Protein AF-A0A9W2YXS6-F1 (afdb_monomer_lite)

InterPro domains:
  IPR007237 CD20-like, transmembrane domain [PF04103] (11-159)
  IPR030429 Sarcospan [PTHR15260] (4-183)

Foldseek 3Di:
DPPLLVLLLVLLVLLQVLLVVLLVLLVVCCVVWVLPDPLLRLNVLSPLSNVLSVLSVVLSVVCVVDVDDDPVSVVSLVVSLVSLVVSLVSLQSNLVSLVVVLVQLVQWPDWDDDPFFIWTFNDPDPPGDIGTTGRDPDPVCCSPVVNVSSVVSSVSSVVSSVSSVVSSVSSVCVPCVCVVVPD

Radius of gyration: 21.22 Å; chains: 1; bounding box: 59×33×58 Å

Organism: Biomphalaria glabrata (NCBI:txid6526)

Secondary structure (DSSP, 8-state):
--HHHHHHHHHHHHHHHHHHHHHHHHHHHHHH-TTS-TTTSTHHHHHHHHHHHHHHHHHHHHHHH--S--HHHHHHHHHHHHHHHHHHHHHHHHHHHHHHHHHHHHH--EEEEETTEEEEESSSSTTSPEEEE-S-S-HHHIIIIIHHHHHHHHHHHHHHHHHHHHHHHHHHHHHHTTGGG--

Structure (mmCIF, N/CA/C/O backbone):
data_AF-A0A9W2YXS6-F1
#
_entry.id   AF-A0A9W2YXS6-F1
#
loop_
_atom_site.group_PDB
_atom_site.id
_atom_site.type_symbol
_atom_site.label_atom_id
_atom_site.label_alt_id
_atom_site.label_comp_id
_atom_site.label_asym_id
_atom_site.label_entity_id
_atom_site.label_seq_id
_atom_site.pdbx_PDB_ins_code
_atom_site.Cartn_x
_atom_site.Cartn_y
_atom_site.Cartn_z
_atom_site.occupancy
_atom_site.B_iso_or_equiv
_atom_site.auth_seq_id
_atom_site.auth_comp_id
_atom_site.auth_asym_id
_atom_site.auth_atom_id
_atom_site.pdbx_PDB_model_num
ATOM 1 N N . MET A 1 1 ? -30.441 -2.570 15.295 1.00 33.78 1 MET A N 1
ATOM 2 C CA . MET A 1 1 ? -29.181 -2.023 15.858 1.00 33.78 1 MET A CA 1
ATOM 3 C C . MET A 1 1 ? -27.932 -2.861 15.505 1.00 33.78 1 MET A C 1
ATOM 5 O O . MET A 1 1 ? -26.908 -2.730 16.159 1.00 33.78 1 MET A O 1
ATOM 9 N N . SER A 1 2 ? -27.967 -3.684 14.445 1.00 40.66 2 SER A N 1
ATOM 10 C CA . SER A 1 2 ? -26.957 -4.730 14.163 1.00 40.66 2 SER A CA 1
ATOM 11 C C . SER A 1 2 ? -25.982 -4.397 13.018 1.00 40.66 2 SER A C 1
ATOM 13 O O . SER A 1 2 ? -24.903 -4.977 12.933 1.00 40.66 2 SER A O 1
ATOM 15 N N . SER A 1 3 ? -26.314 -3.430 12.153 1.00 47.91 3 SER A N 1
ATOM 16 C CA . SER A 1 3 ? -25.548 -3.165 10.921 1.00 47.91 3 SER A CA 1
ATOM 17 C C . SER A 1 3 ? -24.201 -2.457 11.154 1.00 47.91 3 SER A C 1
ATOM 19 O O . SER A 1 3 ? -23.254 -2.659 10.399 1.00 47.91 3 SER A O 1
ATOM 21 N N . CYS A 1 4 ? -24.065 -1.661 12.223 1.00 53.28 4 CYS A N 1
ATOM 22 C CA . CYS A 1 4 ? -22.847 -0.881 12.495 1.00 53.28 4 CYS A CA 1
ATOM 23 C C . CYS A 1 4 ? -21.665 -1.717 13.019 1.00 53.28 4 CYS A C 1
ATOM 25 O O . CYS A 1 4 ? -20.517 -1.294 12.879 1.00 53.28 4 CYS A O 1
ATOM 27 N N . CYS A 1 5 ? -21.920 -2.886 13.619 1.00 65.06 5 CYS A N 1
ATOM 28 C CA . CYS A 1 5 ? -20.861 -3.767 14.123 1.00 65.06 5 CYS A CA 1
ATOM 29 C C . CYS A 1 5 ? -20.249 -4.605 12.987 1.00 65.06 5 CYS A C 1
ATOM 31 O O . CYS A 1 5 ? -19.028 -4.718 12.899 1.00 65.06 5 CYS A O 1
ATOM 33 N N . GLY A 1 6 ? -21.087 -5.100 12.065 1.00 79.25 6 GLY A N 1
ATOM 34 C CA . GLY A 1 6 ? -20.650 -5.907 10.921 1.00 79.25 6 GLY A CA 1
ATOM 35 C C . GLY A 1 6 ? -19.696 -5.162 9.989 1.00 79.25 6 GLY A C 1
ATOM 36 O O . GLY A 1 6 ? -18.645 -5.693 9.645 1.00 79.25 6 GLY A O 1
ATOM 37 N N . VAL A 1 7 ? -19.997 -3.900 9.659 1.00 85.50 7 VAL A N 1
ATOM 38 C CA . VAL A 1 7 ? -19.145 -3.092 8.765 1.00 85.50 7 VAL A CA 1
ATOM 39 C C . VAL A 1 7 ? -17.755 -2.853 9.364 1.00 85.50 7 VAL A C 1
ATOM 41 O O . VAL A 1 7 ? -16.759 -2.966 8.658 1.00 85.50 7 VAL A O 1
ATOM 44 N N . ARG A 1 8 ? -17.651 -2.577 10.672 1.00 86.25 8 ARG A N 1
ATOM 45 C CA . ARG A 1 8 ? -16.341 -2.385 11.323 1.00 86.25 8 ARG A CA 1
ATOM 46 C C . ARG A 1 8 ? -15.504 -3.655 11.299 1.00 86.25 8 ARG A C 1
ATOM 48 O O . ARG A 1 8 ? -14.331 -3.591 10.957 1.00 86.25 8 ARG A O 1
ATOM 55 N N . VAL A 1 9 ? -16.104 -4.794 11.642 1.00 88.75 9 VAL A N 1
ATOM 56 C CA . VAL A 1 9 ? -15.410 -6.089 11.621 1.00 88.75 9 VAL A CA 1
ATOM 57 C C . VAL A 1 9 ? -14.974 -6.441 10.199 1.00 88.75 9 VAL A C 1
ATOM 59 O O . VAL A 1 9 ? -13.835 -6.852 10.000 1.00 88.75 9 VAL A O 1
ATOM 62 N N . PHE A 1 10 ? -15.834 -6.207 9.207 1.00 92.19 10 PHE A N 1
ATOM 63 C CA . PHE A 1 10 ? -15.505 -6.406 7.798 1.00 92.19 10 PHE A CA 1
ATOM 64 C C . PHE A 1 10 ? -14.295 -5.568 7.358 1.00 92.19 10 PHE A C 1
ATOM 66 O O . PHE A 1 10 ? -13.363 -6.107 6.765 1.00 92.19 10 PHE A O 1
ATOM 73 N N . LEU A 1 11 ? -14.263 -4.276 7.709 1.00 93.38 11 LEU A N 1
ATOM 74 C CA . LEU A 1 11 ? -13.134 -3.392 7.397 1.00 93.38 11 LEU A CA 1
ATOM 75 C C . LEU A 1 11 ? -11.833 -3.853 8.064 1.00 93.38 11 LEU A C 1
ATOM 77 O O . LEU A 1 11 ? -10.787 -3.818 7.425 1.00 93.38 11 LEU A O 1
ATOM 81 N N . ILE A 1 12 ? -11.896 -4.333 9.311 1.00 93.94 12 ILE A N 1
ATOM 82 C CA . ILE A 1 12 ? -10.728 -4.876 10.021 1.00 93.94 12 ILE A CA 1
ATOM 83 C C . ILE A 1 12 ? -10.184 -6.117 9.306 1.00 93.94 12 ILE A C 1
ATOM 85 O O . ILE A 1 12 ? -8.980 -6.209 9.071 1.00 93.94 12 ILE A O 1
ATOM 89 N N . ILE A 1 13 ? -11.058 -7.057 8.930 1.00 95.12 13 ILE A N 1
ATOM 90 C CA . ILE A 1 13 ? -10.661 -8.268 8.195 1.00 95.12 13 ILE A CA 1
ATOM 91 C C . ILE A 1 13 ? -10.004 -7.878 6.871 1.00 95.12 13 ILE A C 1
ATOM 93 O O . ILE A 1 13 ? -8.925 -8.371 6.548 1.00 95.12 13 ILE A O 1
ATOM 97 N N . LEU A 1 14 ? -10.615 -6.953 6.131 1.00 95.94 14 LEU A N 1
ATOM 98 C CA . LEU A 1 14 ? -10.084 -6.495 4.856 1.00 95.94 14 LEU A CA 1
ATOM 99 C C . LEU A 1 14 ? -8.726 -5.792 5.020 1.00 95.94 14 LEU A C 1
ATOM 101 O O . LEU A 1 14 ? -7.819 -6.031 4.229 1.00 95.94 14 LEU A O 1
ATOM 105 N N . GLN A 1 15 ? -8.547 -4.994 6.076 1.00 95.25 15 GLN A N 1
ATOM 106 C CA . GLN A 1 15 ? -7.276 -4.341 6.396 1.00 95.25 15 GLN A CA 1
ATOM 107 C C . GLN A 1 15 ? -6.164 -5.358 6.703 1.00 95.25 15 GLN A C 1
ATOM 109 O O . GLN A 1 15 ? -5.042 -5.194 6.224 1.00 95.25 15 GLN A O 1
ATOM 114 N N . ILE A 1 16 ? -6.479 -6.436 7.431 1.00 96.50 16 ILE A N 1
ATOM 115 C CA . ILE A 1 16 ? -5.540 -7.538 7.701 1.00 96.50 16 ILE A CA 1
ATOM 116 C C . ILE A 1 16 ? -5.184 -8.273 6.407 1.00 96.50 16 ILE A C 1
ATOM 118 O O . ILE A 1 16 ? -4.002 -8.464 6.129 1.00 96.50 16 ILE A O 1
ATOM 122 N N . LEU A 1 17 ? -6.181 -8.661 5.606 1.00 97.31 17 LEU A N 1
ATOM 123 C CA . LEU A 1 17 ? -5.959 -9.392 4.355 1.00 97.31 17 LEU A CA 1
ATOM 124 C C . LEU A 1 17 ? -5.110 -8.580 3.371 1.00 97.31 17 LEU A C 1
ATOM 126 O O . LEU A 1 17 ? -4.145 -9.102 2.819 1.00 97.31 17 LEU A O 1
ATOM 130 N N . LEU A 1 18 ? -5.422 -7.294 3.194 1.00 96.44 18 LEU A N 1
ATOM 131 C CA . LEU A 1 18 ? -4.656 -6.400 2.324 1.00 96.44 18 LEU A CA 1
ATOM 132 C C . LEU A 1 18 ? -3.242 -6.161 2.864 1.00 96.44 18 LEU A C 1
ATOM 134 O O . LEU A 1 18 ? -2.285 -6.241 2.100 1.00 96.44 18 LEU A O 1
ATOM 138 N N . GLY A 1 19 ? -3.086 -5.922 4.170 1.00 95.88 19 GLY A N 1
ATOM 139 C CA . GLY A 1 19 ? -1.771 -5.752 4.795 1.00 95.88 19 GLY A CA 1
ATOM 140 C C . GLY A 1 19 ? -0.888 -6.997 4.662 1.00 95.88 19 GLY A C 1
ATOM 141 O O . GLY A 1 19 ? 0.295 -6.884 4.330 1.00 95.88 19 GLY A O 1
ATOM 142 N N . ALA A 1 20 ? -1.467 -8.187 4.848 1.00 96.19 20 ALA A N 1
ATOM 143 C CA . ALA A 1 20 ? -0.782 -9.462 4.655 1.00 96.19 20 ALA A CA 1
ATOM 144 C C . ALA A 1 20 ? -0.403 -9.681 3.185 1.00 96.19 20 ALA A C 1
ATOM 146 O O . ALA A 1 20 ? 0.733 -10.055 2.902 1.00 96.19 20 ALA A O 1
ATOM 147 N N . LEU A 1 21 ? -1.313 -9.390 2.250 1.00 95.25 21 LEU A N 1
ATOM 148 C CA . LEU A 1 21 ? -1.062 -9.546 0.821 1.00 95.25 21 LEU A CA 1
ATOM 149 C C . LEU A 1 21 ? 0.043 -8.600 0.337 1.00 95.25 21 LEU A C 1
ATOM 151 O O . LEU A 1 21 ? 0.993 -9.065 -0.281 1.00 95.25 21 LEU A O 1
ATOM 155 N N . ILE A 1 22 ? -0.019 -7.306 0.675 1.00 93.88 22 ILE A N 1
ATOM 156 C CA . ILE A 1 22 ? 1.021 -6.324 0.314 1.00 93.88 22 ILE A CA 1
ATOM 157 C C . ILE A 1 22 ? 2.378 -6.747 0.885 1.00 93.88 22 ILE A C 1
ATOM 159 O O . ILE A 1 22 ? 3.385 -6.710 0.176 1.00 93.88 22 ILE A O 1
ATOM 163 N N . THR A 1 23 ? 2.413 -7.174 2.150 1.00 93.81 23 THR A N 1
ATOM 164 C CA . THR A 1 23 ? 3.646 -7.639 2.802 1.00 93.81 23 THR A CA 1
ATOM 165 C C . THR A 1 23 ? 4.194 -8.901 2.137 1.00 93.81 23 THR A C 1
ATOM 167 O O . THR A 1 23 ? 5.385 -8.954 1.842 1.00 93.81 23 THR A O 1
ATOM 170 N N . GLY A 1 24 ? 3.344 -9.893 1.855 1.00 92.38 24 GLY A N 1
ATOM 171 C CA . GLY A 1 24 ? 3.741 -11.157 1.230 1.00 92.38 24 GLY A CA 1
ATOM 172 C C . GLY A 1 24 ? 4.259 -10.970 -0.194 1.00 92.38 24 GLY A C 1
ATOM 173 O O . GLY A 1 24 ? 5.324 -11.474 -0.536 1.00 92.38 24 GLY A O 1
ATOM 174 N N . VAL A 1 25 ? 3.558 -10.163 -0.988 1.00 90.12 25 VAL A N 1
ATOM 175 C CA . VAL A 1 25 ? 3.962 -9.739 -2.335 1.00 90.12 25 VAL A CA 1
ATOM 176 C C . VAL A 1 25 ? 5.321 -9.017 -2.252 1.00 90.12 25 VAL A C 1
ATOM 178 O O . VAL A 1 25 ? 6.286 -9.420 -2.900 1.00 90.12 25 VAL A O 1
ATOM 181 N N . SER A 1 26 ? 5.473 -8.046 -1.349 1.00 88.19 26 SER A N 1
ATOM 182 C CA . SER A 1 26 ? 6.748 -7.335 -1.131 1.00 88.19 26 SER A CA 1
ATOM 183 C C . SER A 1 26 ? 7.907 -8.244 -0.712 1.00 88.19 26 SER A C 1
ATOM 185 O O . SER A 1 26 ? 9.027 -8.061 -1.191 1.00 88.19 26 SER A O 1
ATOM 187 N N . ALA A 1 27 ? 7.657 -9.221 0.161 1.00 88.81 27 ALA A N 1
ATOM 188 C CA . ALA A 1 27 ? 8.656 -10.193 0.594 1.00 88.81 27 ALA A CA 1
ATOM 189 C C . ALA A 1 27 ? 9.054 -11.137 -0.548 1.00 88.81 27 ALA A C 1
ATOM 191 O O . ALA A 1 27 ? 10.241 -11.372 -0.758 1.00 88.81 27 ALA A O 1
ATOM 192 N N . TYR A 1 28 ? 8.081 -11.606 -1.333 1.00 87.88 28 TYR A N 1
ATOM 193 C CA . TYR A 1 28 ? 8.326 -12.435 -2.511 1.00 87.88 28 TYR A CA 1
ATOM 194 C C . TYR A 1 28 ? 9.260 -11.731 -3.502 1.00 87.88 28 TYR A C 1
ATOM 196 O O . TYR A 1 28 ? 10.296 -12.279 -3.873 1.00 87.88 28 TYR A O 1
ATOM 204 N N . VAL A 1 29 ? 8.979 -10.473 -3.853 1.00 82.69 29 VAL A N 1
ATOM 205 C CA . VAL A 1 29 ? 9.874 -9.715 -4.743 1.00 82.69 29 VAL A CA 1
ATOM 206 C C . VAL A 1 29 ? 11.207 -9.379 -4.105 1.00 82.69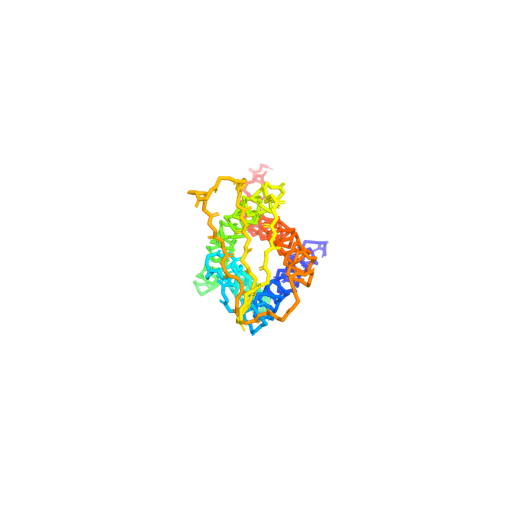 29 VAL A C 1
ATOM 208 O O . VAL A 1 29 ? 12.207 -9.301 -4.811 1.00 82.69 29 VAL A O 1
ATOM 211 N N . HIS A 1 30 ? 11.271 -9.210 -2.786 1.00 83.50 30 HIS A N 1
ATOM 212 C CA . HIS A 1 30 ? 12.556 -9.041 -2.121 1.00 83.50 30 HIS A CA 1
ATOM 213 C C . HIS A 1 30 ? 13.468 -10.259 -2.304 1.00 83.50 30 HIS A C 1
ATOM 215 O O . HIS A 1 30 ? 14.661 -10.074 -2.529 1.00 83.50 30 HIS A O 1
ATOM 221 N N . ILE A 1 31 ? 12.900 -11.465 -2.237 1.00 82.62 31 ILE A N 1
ATOM 222 C CA . ILE A 1 31 ? 13.632 -12.728 -2.373 1.00 82.62 31 ILE A CA 1
ATOM 223 C C . ILE A 1 31 ? 14.043 -12.973 -3.829 1.00 82.62 31 ILE A C 1
ATOM 225 O O . ILE A 1 31 ? 15.183 -13.347 -4.079 1.00 82.62 31 ILE A O 1
ATOM 229 N N . ILE A 1 32 ? 13.135 -12.745 -4.783 1.00 78.50 32 ILE A N 1
ATOM 230 C CA . ILE A 1 32 ? 13.384 -13.054 -6.201 1.00 78.50 32 ILE A CA 1
ATOM 231 C C . ILE A 1 32 ? 14.193 -11.952 -6.900 1.00 78.50 32 ILE A C 1
ATOM 233 O O . ILE A 1 32 ? 15.020 -12.246 -7.754 1.00 78.50 32 ILE A O 1
ATOM 237 N N . ILE A 1 33 ? 13.969 -10.680 -6.553 1.00 74.62 33 ILE A N 1
ATOM 238 C CA . ILE A 1 33 ? 14.586 -9.522 -7.220 1.00 74.62 33 ILE A CA 1
ATOM 239 C C . ILE A 1 33 ? 15.158 -8.566 -6.153 1.00 74.62 33 ILE A C 1
ATOM 241 O O . ILE A 1 33 ? 14.582 -7.510 -5.834 1.00 74.62 33 ILE A O 1
ATOM 245 N N . PRO A 1 34 ? 16.312 -8.912 -5.553 1.00 71.69 34 PRO A N 1
ATOM 246 C CA . PRO A 1 34 ? 16.912 -8.124 -4.482 1.00 71.69 34 PRO A CA 1
ATOM 247 C C . PRO A 1 34 ? 17.337 -6.729 -4.960 1.00 71.69 34 PRO A C 1
ATOM 249 O O . PRO A 1 34 ? 17.227 -5.784 -4.178 1.00 71.69 34 PRO A O 1
ATOM 252 N N . ALA A 1 35 ? 17.697 -6.580 -6.242 1.00 68.62 35 ALA A N 1
ATOM 253 C CA . ALA A 1 35 ? 18.124 -5.320 -6.859 1.00 68.62 35 ALA A CA 1
ATOM 254 C C . ALA A 1 35 ? 17.093 -4.175 -6.800 1.00 68.62 35 ALA A C 1
ATOM 256 O O . ALA A 1 35 ? 17.482 -3.008 -6.823 1.00 68.62 35 ALA A O 1
ATOM 257 N N . ILE A 1 36 ? 15.791 -4.473 -6.682 1.00 69.00 36 ILE A N 1
ATOM 258 C CA . ILE A 1 36 ? 14.760 -3.433 -6.532 1.00 69.00 36 ILE A CA 1
ATOM 259 C C . ILE A 1 36 ? 14.954 -2.715 -5.192 1.00 69.00 36 ILE A C 1
ATOM 261 O O . ILE A 1 36 ? 15.072 -3.350 -4.131 1.00 69.00 36 ILE A O 1
ATOM 265 N N . ARG A 1 37 ? 14.969 -1.378 -5.223 1.00 68.12 37 ARG A N 1
ATOM 266 C CA . ARG A 1 37 ? 15.315 -0.561 -4.056 1.00 68.12 37 ARG A CA 1
ATOM 267 C C . ARG A 1 37 ? 14.254 -0.741 -2.969 1.00 68.12 37 ARG A C 1
ATOM 269 O O . ARG A 1 37 ? 13.065 -0.814 -3.254 1.00 68.12 37 ARG A O 1
ATOM 276 N N . MET A 1 38 ? 14.653 -0.731 -1.694 1.00 64.75 38 MET A N 1
ATOM 277 C CA . MET A 1 38 ? 13.716 -0.852 -0.557 1.00 64.75 38 MET A CA 1
ATOM 278 C C . MET A 1 38 ? 12.558 0.166 -0.594 1.00 64.75 38 MET A C 1
ATOM 280 O O . MET A 1 38 ? 11.474 -0.122 -0.103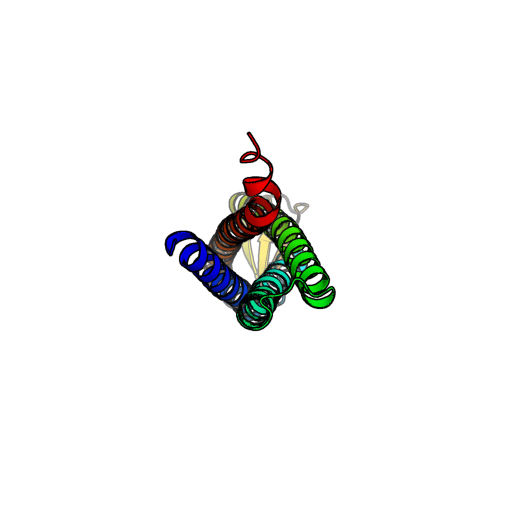 1.00 64.75 38 MET A O 1
ATOM 284 N N . ARG A 1 39 ? 12.761 1.339 -1.212 1.00 65.06 39 ARG A N 1
ATOM 285 C CA . ARG A 1 39 ? 11.707 2.346 -1.423 1.00 65.06 39 ARG A CA 1
ATOM 286 C C . ARG A 1 39 ? 10.577 1.837 -2.329 1.00 65.06 39 ARG A C 1
ATOM 288 O O . ARG A 1 39 ? 9.425 2.193 -2.113 1.00 65.06 39 ARG A O 1
ATOM 295 N N . GLU A 1 40 ? 10.911 1.023 -3.321 1.00 65.69 40 GLU A N 1
ATOM 296 C CA . GLU A 1 40 ? 10.001 0.509 -4.353 1.00 65.69 40 GLU A CA 1
ATOM 297 C C . GLU A 1 40 ? 9.298 -0.780 -3.910 1.00 65.69 40 GLU A C 1
ATOM 299 O O . GLU A 1 40 ? 8.313 -1.185 -4.517 1.00 65.69 40 GLU A O 1
ATOM 304 N N . LYS A 1 41 ? 9.772 -1.402 -2.823 1.00 77.19 41 LYS A N 1
ATOM 305 C CA . LYS A 1 41 ? 9.143 -2.555 -2.170 1.00 77.19 41 LYS A CA 1
ATOM 306 C C . LYS A 1 41 ? 8.157 -2.031 -1.119 1.00 77.19 41 LYS A C 1
ATOM 308 O O . LYS A 1 41 ? 8.613 -1.551 -0.082 1.00 77.19 41 LYS A O 1
ATOM 313 N N . PRO A 1 42 ? 6.828 -2.129 -1.304 1.00 80.19 42 PRO A N 1
ATOM 314 C CA . PRO A 1 42 ? 5.843 -1.559 -0.379 1.00 80.19 42 PRO A CA 1
ATOM 315 C C . PRO A 1 42 ? 5.704 -2.331 0.946 1.00 80.19 42 PRO A C 1
ATOM 317 O O . PRO A 1 42 ? 4.669 -2.275 1.606 1.00 80.19 42 PRO A O 1
ATOM 320 N N . LEU A 1 43 ? 6.767 -3.000 1.400 1.00 85.56 43 LEU A N 1
ATOM 321 C CA . LEU A 1 43 ? 6.849 -3.661 2.701 1.00 85.56 43 LEU A CA 1
ATOM 322 C C . LEU A 1 43 ? 6.629 -2.655 3.840 1.00 85.56 43 LEU A C 1
ATOM 324 O O . LEU A 1 43 ? 5.895 -2.921 4.790 1.00 85.56 43 LEU A O 1
ATOM 328 N N . TRP A 1 44 ? 7.219 -1.465 3.698 1.00 89.06 44 TRP A N 1
ATOM 329 C CA . TRP A 1 44 ? 7.088 -0.360 4.646 1.00 89.06 44 TRP A CA 1
ATOM 330 C C . TRP A 1 44 ? 5.669 0.228 4.697 1.00 89.06 44 TRP A C 1
ATOM 332 O O . TRP A 1 44 ? 5.348 0.918 5.656 1.00 89.06 44 TRP A O 1
ATOM 342 N N . ALA A 1 45 ? 4.808 -0.070 3.717 1.00 92.38 45 ALA A N 1
ATOM 343 C CA . ALA A 1 45 ? 3.387 0.277 3.739 1.00 92.38 45 ALA A CA 1
ATOM 344 C C . ALA A 1 45 ? 2.505 -0.895 4.215 1.00 92.38 45 ALA A C 1
ATOM 346 O O . ALA A 1 45 ? 1.567 -0.688 4.986 1.00 92.38 45 ALA A O 1
ATOM 347 N N . GLY A 1 46 ? 2.825 -2.128 3.806 1.00 91.88 46 GLY A N 1
ATOM 348 C CA . GLY A 1 46 ? 2.063 -3.331 4.155 1.00 91.88 46 GLY A CA 1
ATOM 349 C C . GLY A 1 46 ? 2.131 -3.702 5.638 1.00 91.88 46 GLY A C 1
ATOM 350 O O . GLY A 1 46 ? 1.098 -4.008 6.236 1.00 91.88 46 GLY A O 1
ATOM 351 N N . VAL A 1 47 ? 3.317 -3.620 6.255 1.00 94.06 47 VAL A N 1
ATOM 352 C CA . VAL A 1 47 ? 3.506 -3.993 7.669 1.00 94.06 47 VAL A CA 1
ATOM 353 C C . VAL A 1 47 ? 2.694 -3.090 8.610 1.00 94.06 47 VAL A C 1
ATOM 355 O O . VAL A 1 47 ? 1.939 -3.626 9.425 1.00 94.06 47 VAL A O 1
ATOM 358 N N . PRO A 1 48 ? 2.748 -1.745 8.501 1.00 94.38 48 PRO A N 1
ATOM 359 C CA . PRO A 1 48 ? 1.899 -0.874 9.313 1.00 94.38 48 PRO A CA 1
ATOM 360 C C . PRO A 1 48 ? 0.405 -1.131 9.113 1.00 94.38 48 PRO A C 1
ATOM 362 O O . PRO A 1 48 ? -0.330 -1.169 10.099 1.00 94.38 48 PRO A O 1
ATOM 365 N N . LEU A 1 49 ? -0.038 -1.378 7.872 1.00 95.38 49 LEU A N 1
ATOM 366 C CA . LEU A 1 49 ? -1.443 -1.666 7.574 1.00 95.38 49 LEU A CA 1
ATOM 367 C C . LEU A 1 49 ? -1.912 -2.960 8.255 1.00 95.38 49 LEU A C 1
ATOM 369 O O . LEU A 1 49 ? -2.992 -2.992 8.848 1.00 95.38 49 LEU A O 1
ATOM 373 N N . LEU A 1 50 ? -1.080 -4.004 8.229 1.00 96.00 50 LEU A N 1
ATOM 374 C CA . LEU A 1 50 ? -1.348 -5.267 8.914 1.00 96.00 50 LEU A CA 1
ATOM 375 C C . LEU A 1 50 ? -1.428 -5.077 10.437 1.00 96.00 50 LEU A C 1
ATOM 377 O O . LEU A 1 50 ? -2.375 -5.545 11.071 1.00 96.00 50 LEU A O 1
ATOM 381 N N . LEU A 1 51 ? -0.478 -4.344 11.024 1.00 94.69 51 LEU A N 1
ATOM 382 C CA . LEU A 1 51 ? -0.476 -4.034 12.458 1.00 94.69 51 LEU A CA 1
ATOM 383 C C . LEU A 1 51 ? -1.682 -3.170 12.863 1.00 94.69 51 LEU A C 1
ATOM 385 O O . LEU A 1 51 ? -2.262 -3.376 13.933 1.00 94.69 51 LEU A O 1
ATOM 389 N N . ALA A 1 52 ? -2.109 -2.239 12.007 1.00 93.81 52 ALA A N 1
ATOM 390 C CA . ALA A 1 52 ? -3.325 -1.451 12.198 1.00 93.81 52 ALA A CA 1
ATOM 391 C C . ALA A 1 52 ? -4.576 -2.344 12.238 1.00 93.81 52 ALA A C 1
ATOM 393 O O . ALA A 1 52 ? -5.421 -2.190 13.122 1.00 93.81 52 ALA A O 1
ATOM 394 N N . GLY A 1 53 ? -4.665 -3.330 11.343 1.00 92.88 53 GLY A N 1
ATOM 395 C CA . GLY A 1 53 ? -5.740 -4.322 11.359 1.00 92.88 53 GLY A CA 1
ATOM 396 C C . GLY A 1 53 ? -5.730 -5.179 12.631 1.00 92.88 53 GLY A C 1
ATOM 397 O O . GLY A 1 53 ? -6.746 -5.281 13.318 1.00 92.88 53 GLY A O 1
ATOM 398 N N . LEU A 1 54 ? -4.572 -5.732 13.006 1.00 93.25 54 LEU A N 1
ATOM 399 C CA . LEU A 1 54 ? -4.433 -6.571 14.205 1.00 93.25 54 LEU A CA 1
ATOM 400 C C . LEU A 1 54 ? -4.756 -5.801 15.494 1.00 93.25 54 LEU A C 1
ATOM 402 O O . LEU A 1 54 ? -5.547 -6.273 16.308 1.00 93.25 54 LEU A O 1
ATOM 406 N N . SER A 1 55 ? -4.210 -4.592 15.663 1.00 89.75 55 SER A N 1
ATOM 407 C CA . SER A 1 55 ? -4.521 -3.718 16.810 1.00 89.75 55 SER A CA 1
ATOM 408 C C . SER A 1 55 ? -6.020 -3.408 16.915 1.00 89.75 55 SER A C 1
ATOM 410 O O . SER A 1 55 ? -6.590 -3.426 18.010 1.00 89.75 55 SER A O 1
ATOM 412 N N . SER A 1 56 ? -6.692 -3.244 15.776 1.00 88.38 56 SER A N 1
ATOM 413 C CA . SER A 1 56 ? -8.137 -3.014 15.714 1.00 88.38 56 SER A CA 1
ATOM 414 C C . SER A 1 56 ? -8.970 -4.232 16.134 1.00 88.38 56 SER A C 1
ATOM 416 O O . SER A 1 56 ? -10.041 -4.062 16.722 1.00 88.38 56 SER A O 1
ATOM 418 N N . VAL A 1 57 ? -8.477 -5.461 15.929 1.00 87.94 57 VAL A N 1
ATOM 419 C CA . VAL A 1 57 ? -9.101 -6.676 16.492 1.00 87.94 57 VAL A CA 1
ATOM 420 C C . VAL A 1 57 ? -9.069 -6.630 18.017 1.00 87.94 57 VAL A C 1
ATOM 422 O O . VAL A 1 57 ? -10.101 -6.850 18.655 1.00 87.94 57 VAL A O 1
ATOM 425 N N . PHE A 1 58 ? -7.921 -6.286 18.613 1.00 83.38 58 PHE A N 1
ATOM 426 C CA . PHE A 1 58 ? -7.801 -6.160 20.071 1.00 83.38 58 PHE A CA 1
ATOM 427 C C . PHE A 1 58 ? -8.766 -5.111 20.630 1.00 83.38 58 PHE A C 1
ATOM 429 O O . PHE A 1 58 ? -9.409 -5.357 21.654 1.00 83.38 58 PHE A O 1
ATOM 436 N N . PHE A 1 59 ? -8.925 -3.980 19.935 1.00 82.31 59 PHE A N 1
ATOM 437 C CA . PHE A 1 59 ? -9.927 -2.971 20.279 1.00 82.31 59 PHE A CA 1
ATOM 438 C C . PHE A 1 59 ? -11.353 -3.545 20.261 1.00 82.31 59 PHE A C 1
ATOM 440 O O . PHE A 1 59 ? -12.098 -3.365 21.225 1.00 82.31 59 PHE A O 1
ATOM 447 N N . CYS A 1 60 ? -11.728 -4.278 19.208 1.00 80.44 60 CYS A N 1
ATOM 448 C CA . CYS A 1 60 ? -13.051 -4.900 19.098 1.00 80.44 60 CYS A CA 1
ATOM 449 C C . CYS A 1 60 ? -13.322 -5.952 20.183 1.00 80.44 60 CYS A C 1
ATOM 451 O O . CYS A 1 60 ? -14.450 -6.044 20.665 1.00 80.44 60 CYS A O 1
ATOM 453 N N . VAL A 1 61 ? -12.317 -6.741 20.573 1.00 78.69 61 VAL A N 1
ATOM 454 C CA . VAL A 1 61 ? -12.465 -7.762 21.623 1.00 78.69 61 VAL A CA 1
ATOM 455 C C . VAL A 1 61 ? -12.593 -7.117 23.002 1.00 78.69 61 VAL A C 1
ATOM 457 O O . VAL A 1 61 ? -13.473 -7.507 23.767 1.00 78.69 61 VAL A O 1
ATOM 460 N N . LYS A 1 62 ? -11.758 -6.118 23.320 1.00 73.56 62 LYS A N 1
ATOM 461 C CA . LYS A 1 62 ? -11.837 -5.410 24.607 1.00 73.56 62 LYS A CA 1
ATOM 462 C C . LYS A 1 62 ? -13.121 -4.596 24.745 1.00 73.56 62 LYS A C 1
ATOM 464 O O . LYS A 1 62 ? -13.768 -4.688 25.777 1.00 73.56 62 LYS A O 1
ATOM 469 N N . GLY A 1 63 ? -13.542 -3.889 23.696 1.00 69.25 63 GLY A N 1
ATOM 470 C CA . GLY A 1 63 ? -14.776 -3.096 23.722 1.00 69.25 63 GLY A CA 1
ATOM 471 C C . GLY A 1 63 ? -16.069 -3.916 23.828 1.00 69.25 63 GLY A C 1
ATOM 472 O O . GLY A 1 63 ? -17.114 -3.343 24.093 1.00 69.25 63 GLY A O 1
ATOM 473 N N . LYS A 1 64 ? -16.023 -5.240 23.612 1.00 65.31 64 LYS A N 1
ATOM 474 C CA . LYS A 1 64 ? -17.143 -6.149 23.919 1.00 65.31 64 LYS A CA 1
ATOM 475 C C . LYS A 1 64 ? -17.165 -6.612 25.379 1.00 65.31 64 LYS A C 1
ATOM 477 O O . LYS A 1 64 ? -18.199 -7.093 25.821 1.00 65.31 64 LYS A O 1
ATOM 482 N N . LYS A 1 65 ? -16.023 -6.566 26.073 1.00 61.72 65 LYS A N 1
ATOM 483 C CA . LYS A 1 65 ? -15.871 -7.038 27.458 1.00 61.72 65 LYS A CA 1
ATOM 484 C C . LYS A 1 65 ? -16.029 -5.907 28.473 1.00 61.72 65 LYS A C 1
ATOM 486 O O . LYS A 1 65 ? -16.624 -6.134 29.516 1.00 61.72 65 LYS A O 1
ATOM 491 N N . ASP A 1 66 ? -15.522 -4.719 28.148 1.00 56.88 66 ASP A N 1
ATOM 492 C CA . ASP A 1 66 ? -15.670 -3.515 28.964 1.00 56.88 66 ASP A CA 1
ATOM 493 C C . ASP A 1 66 ? -16.861 -2.699 28.444 1.00 56.88 66 ASP A C 1
ATOM 495 O O . ASP A 1 66 ? -16.758 -2.022 27.418 1.00 56.88 66 ASP A O 1
ATOM 499 N N . GLU A 1 67 ? -18.000 -2.782 29.136 1.00 57.69 67 GLU A N 1
ATOM 500 C CA . GLU A 1 67 ? -19.178 -1.943 28.859 1.00 57.69 67 GLU A CA 1
ATOM 501 C C . GLU A 1 67 ? -18.993 -0.510 29.411 1.00 57.69 67 GLU A C 1
ATOM 503 O O . GLU A 1 67 ? -19.601 0.441 28.920 1.00 57.69 67 GLU A O 1
ATOM 508 N N . GLU A 1 68 ? -18.064 -0.328 30.360 1.00 60.06 68 GLU A N 1
ATOM 509 C CA . GLU A 1 68 ? -17.640 0.973 30.884 1.00 60.06 68 GLU A CA 1
ATOM 510 C C . GLU A 1 68 ? -16.411 1.529 30.141 1.00 60.06 68 GLU A C 1
ATOM 512 O O . GLU A 1 68 ? -15.464 0.817 29.797 1.00 60.06 68 GLU A O 1
ATOM 517 N N . VAL A 1 69 ? -16.395 2.844 29.899 1.00 64.81 69 VAL A N 1
ATOM 518 C CA . VAL A 1 69 ? -15.304 3.528 29.186 1.00 64.81 69 VAL A CA 1
ATOM 519 C C . VAL A 1 69 ? -14.055 3.597 30.072 1.00 64.81 69 VAL A C 1
ATOM 521 O O . VAL A 1 69 ? -13.834 4.573 30.786 1.00 64.81 69 VAL A O 1
ATOM 524 N N . SER A 1 70 ? -13.203 2.572 30.002 1.00 78.56 70 SER A N 1
ATOM 525 C CA . SER A 1 70 ? -11.908 2.573 30.687 1.00 78.56 70 SER A CA 1
ATOM 526 C C . SER A 1 70 ? -10.875 3.438 29.947 1.00 78.56 70 SER A C 1
ATOM 528 O O . SER A 1 70 ? -10.863 3.527 28.714 1.00 78.56 70 SER A O 1
ATOM 530 N N . LEU A 1 71 ? -9.944 4.055 30.688 1.00 79.44 71 LEU A N 1
ATOM 531 C CA . LEU A 1 71 ? -8.832 4.830 30.111 1.00 79.44 71 LEU A CA 1
ATOM 532 C C . LEU A 1 71 ? -8.005 3.976 29.130 1.00 79.44 71 LEU A C 1
ATOM 534 O O . LEU A 1 71 ? -7.547 4.463 28.097 1.00 79.44 71 LEU A O 1
ATOM 538 N N . SER A 1 72 ? -7.907 2.669 29.394 1.00 79.94 72 SER A N 1
ATOM 539 C CA . SER A 1 72 ? -7.247 1.705 28.509 1.00 79.94 72 SER A CA 1
ATOM 540 C C . SER A 1 72 ? -7.937 1.570 27.142 1.00 79.94 72 SER A C 1
ATOM 542 O O . SER A 1 72 ? -7.256 1.511 26.116 1.00 79.94 72 SER A O 1
ATOM 544 N N . LEU A 1 73 ? -9.274 1.593 27.094 1.00 80.81 73 LEU A N 1
ATOM 545 C CA . LEU A 1 73 ? -10.045 1.512 25.851 1.00 80.81 73 LEU A CA 1
ATOM 546 C C . LEU A 1 73 ? -9.847 2.770 24.991 1.00 80.81 73 LEU A C 1
ATOM 548 O O . LEU A 1 73 ? -9.717 2.672 23.768 1.00 80.81 73 LEU A O 1
ATOM 552 N N . VAL A 1 74 ? -9.767 3.945 25.625 1.00 82.25 74 VAL A N 1
ATOM 553 C CA . VAL A 1 74 ? -9.492 5.226 24.950 1.00 82.25 74 VAL A CA 1
ATOM 554 C C . VAL A 1 74 ? -8.086 5.241 24.348 1.00 82.25 74 VAL A C 1
ATOM 556 O O . VAL A 1 74 ? -7.926 5.627 23.184 1.00 82.25 74 VAL A O 1
ATOM 559 N N . VAL A 1 75 ? -7.083 4.773 25.096 1.00 85.75 75 VAL A N 1
ATOM 560 C CA . VAL A 1 75 ? -5.693 4.679 24.620 1.00 85.75 75 VAL A CA 1
ATOM 561 C C . VAL A 1 75 ? -5.596 3.730 23.425 1.00 85.75 75 VAL A C 1
ATOM 563 O O . VAL A 1 75 ? -5.073 4.121 22.382 1.00 85.75 75 VAL A O 1
ATOM 566 N N . VAL A 1 76 ? -6.168 2.524 23.521 1.00 85.12 76 VAL A N 1
ATOM 567 C CA . VAL A 1 76 ? -6.145 1.539 22.424 1.00 85.12 76 VAL A CA 1
ATOM 568 C C . VAL A 1 76 ? -6.864 2.075 21.182 1.00 85.12 76 VAL A C 1
ATOM 570 O O . VAL A 1 76 ? -6.325 1.986 20.079 1.00 85.12 76 VAL A O 1
ATOM 573 N N . LYS A 1 77 ? -8.043 2.690 21.337 1.00 85.69 77 LYS A N 1
ATOM 574 C CA . LYS A 1 77 ? -8.790 3.299 20.222 1.00 85.69 77 LYS A CA 1
ATOM 575 C C . LYS A 1 77 ? -7.973 4.381 19.511 1.00 85.69 77 LYS A C 1
ATOM 577 O O . LYS A 1 77 ? -7.942 4.427 18.278 1.00 85.69 77 LYS A O 1
ATOM 582 N N . THR A 1 78 ? -7.323 5.248 20.285 1.00 87.69 78 THR A N 1
ATOM 583 C CA . THR A 1 78 ? -6.489 6.339 19.763 1.00 87.69 78 THR A CA 1
ATOM 584 C C . THR A 1 78 ? -5.275 5.783 19.029 1.00 87.69 78 THR A C 1
ATOM 586 O O . THR A 1 78 ? -5.022 6.172 17.891 1.00 87.69 78 THR A O 1
ATOM 589 N N . ALA A 1 79 ? -4.593 4.797 19.616 1.00 89.12 79 ALA A N 1
ATOM 590 C CA . ALA A 1 79 ? -3.456 4.128 18.995 1.00 89.12 79 ALA A CA 1
ATOM 591 C C . ALA A 1 79 ? -3.827 3.465 17.654 1.00 89.12 79 ALA A C 1
ATOM 593 O O . ALA A 1 79 ? -3.145 3.695 16.658 1.00 89.12 79 ALA A O 1
ATOM 594 N N . CYS A 1 80 ? -4.944 2.727 17.586 1.00 89.56 80 CYS A N 1
ATOM 595 C CA . CYS A 1 80 ? -5.417 2.105 16.337 1.00 89.56 80 CYS A CA 1
ATOM 596 C C . CYS A 1 80 ? -5.747 3.153 15.260 1.00 89.56 80 CYS A C 1
ATOM 598 O O . CYS A 1 80 ? -5.490 2.940 14.073 1.00 89.56 80 CYS A O 1
ATOM 600 N N . SER A 1 81 ? -6.302 4.298 15.673 1.00 89.44 81 SER A N 1
ATOM 601 C CA . SER A 1 81 ? -6.645 5.403 14.767 1.00 89.44 81 SER A CA 1
ATOM 602 C C . SER A 1 81 ? -5.396 6.056 14.179 1.00 89.44 81 SER A C 1
ATOM 604 O O . SER A 1 81 ? -5.331 6.265 12.969 1.00 89.44 81 SER A O 1
ATOM 606 N N . ILE A 1 82 ? -4.390 6.330 15.015 1.00 93.44 82 ILE A N 1
ATOM 607 C CA . ILE A 1 82 ? -3.102 6.888 14.582 1.00 93.44 82 ILE A CA 1
ATOM 608 C C . ILE A 1 82 ? -2.386 5.902 13.658 1.00 93.44 82 ILE A C 1
ATOM 610 O O . ILE A 1 82 ? -1.937 6.285 12.582 1.00 93.44 82 ILE A O 1
ATOM 614 N N . LEU A 1 83 ? -2.330 4.621 14.032 1.00 93.50 83 LEU A N 1
ATOM 615 C CA . LEU A 1 83 ? -1.665 3.595 13.231 1.00 93.50 83 LEU A CA 1
ATOM 616 C C . LEU A 1 83 ? -2.345 3.401 11.866 1.00 93.50 83 LEU A C 1
ATOM 618 O O . LEU A 1 83 ? -1.667 3.257 10.847 1.00 93.50 83 LEU A O 1
ATOM 622 N N . SER A 1 84 ? -3.678 3.480 11.819 1.00 93.88 84 SER A N 1
ATOM 623 C CA . SER A 1 84 ? -4.430 3.479 10.559 1.00 93.88 84 SER A CA 1
ATOM 624 C C . SER A 1 84 ? -4.144 4.729 9.725 1.00 93.88 84 SER A C 1
ATOM 626 O O . SER A 1 84 ? -3.917 4.604 8.527 1.00 93.88 84 SER A O 1
ATOM 628 N N . ALA A 1 85 ? -4.074 5.918 10.334 1.00 94.50 85 ALA A N 1
ATOM 629 C CA . ALA A 1 85 ? -3.734 7.159 9.633 1.00 94.50 85 ALA A CA 1
ATOM 630 C C . ALA A 1 85 ? -2.319 7.130 9.029 1.00 94.50 85 ALA A C 1
ATOM 632 O O . ALA A 1 85 ? -2.134 7.490 7.866 1.00 94.50 85 ALA A O 1
ATOM 633 N N . ILE A 1 86 ? -1.340 6.623 9.783 1.00 95.75 86 ILE A N 1
ATOM 634 C CA . ILE A 1 86 ? 0.019 6.380 9.284 1.00 95.75 86 ILE A CA 1
ATOM 635 C C . ILE A 1 86 ? -0.035 5.414 8.096 1.00 95.75 86 ILE A C 1
ATOM 637 O O . ILE A 1 86 ? 0.536 5.694 7.046 1.00 95.75 86 ILE A O 1
ATOM 641 N N . SER A 1 87 ? -0.779 4.313 8.218 1.00 94.38 87 SER A N 1
ATOM 642 C CA . SER A 1 87 ? -0.906 3.321 7.144 1.00 94.38 87 SER A CA 1
ATOM 643 C C . SER A 1 87 ? -1.514 3.905 5.866 1.00 94.38 87 SER A C 1
ATOM 645 O O . SER A 1 87 ? -1.048 3.570 4.779 1.00 94.38 87 SER A O 1
ATOM 647 N N . ILE A 1 88 ? -2.497 4.810 5.973 1.00 95.88 88 ILE A N 1
ATOM 648 C CA . ILE A 1 88 ? -3.064 5.540 4.824 1.00 95.88 88 ILE A CA 1
ATOM 649 C C . ILE A 1 88 ? -1.966 6.333 4.119 1.00 95.88 88 ILE A C 1
ATOM 651 O O . ILE A 1 88 ? -1.775 6.170 2.915 1.00 95.88 88 ILE A O 1
ATOM 655 N N . PHE A 1 89 ? -1.220 7.153 4.865 1.00 96.69 89 PHE A N 1
ATOM 656 C CA . PHE A 1 89 ? -0.154 7.981 4.302 1.00 96.69 89 PHE A CA 1
ATOM 657 C C . PHE A 1 89 ? 0.918 7.135 3.605 1.00 96.69 89 PHE A C 1
ATOM 659 O O . PHE A 1 89 ? 1.321 7.436 2.477 1.00 96.69 89 PHE A O 1
ATOM 666 N N . LEU A 1 90 ? 1.341 6.042 4.242 1.00 95.12 90 LEU A N 1
ATOM 667 C CA . LEU A 1 90 ? 2.358 5.157 3.684 1.00 95.12 90 LEU A CA 1
ATOM 668 C C . LEU A 1 90 ? 1.848 4.421 2.439 1.00 95.12 90 LEU A C 1
ATOM 670 O O . LEU A 1 90 ? 2.559 4.368 1.439 1.00 95.12 90 LEU A O 1
ATOM 674 N N . CYS A 1 91 ? 0.607 3.929 2.449 1.00 94.81 91 CYS A N 1
ATOM 675 C CA . CYS A 1 91 ? -0.000 3.282 1.286 1.00 94.81 91 CYS A CA 1
ATOM 676 C C . CYS A 1 91 ? -0.163 4.249 0.103 1.00 94.81 91 CYS A C 1
ATOM 678 O O . CYS A 1 91 ? 0.161 3.890 -1.026 1.00 94.81 91 CYS A O 1
ATOM 680 N N . VAL A 1 92 ? -0.604 5.489 0.338 1.00 95.69 92 VAL A N 1
ATOM 681 C CA . VAL A 1 92 ? -0.699 6.507 -0.724 1.00 95.69 92 VAL A CA 1
ATOM 682 C C . VAL A 1 92 ? 0.684 6.825 -1.291 1.00 95.69 92 VAL A C 1
ATOM 684 O O . VAL A 1 92 ? 0.867 6.825 -2.506 1.00 95.69 92 VAL A O 1
ATOM 687 N N . THR A 1 93 ? 1.678 7.024 -0.426 1.00 94.00 93 THR A N 1
ATOM 688 C CA . THR A 1 93 ? 3.057 7.304 -0.854 1.00 94.00 93 THR A CA 1
ATOM 689 C C . THR A 1 93 ? 3.635 6.141 -1.669 1.00 94.00 93 THR A C 1
ATOM 691 O O . THR A 1 93 ? 4.256 6.356 -2.710 1.00 94.00 93 THR A O 1
ATOM 694 N N . ALA A 1 94 ? 3.389 4.900 -1.243 1.00 92.06 94 ALA A N 1
ATOM 695 C CA . ALA A 1 94 ? 3.804 3.706 -1.971 1.00 92.06 94 ALA A CA 1
ATOM 696 C C . ALA A 1 94 ? 3.129 3.609 -3.347 1.00 92.06 94 ALA A C 1
ATOM 698 O O . ALA A 1 94 ? 3.805 3.324 -4.336 1.00 92.06 94 ALA A O 1
ATOM 699 N N . ALA A 1 95 ? 1.829 3.905 -3.436 1.00 92.81 95 ALA A N 1
ATOM 700 C CA . ALA A 1 95 ? 1.100 3.925 -4.701 1.00 92.81 95 ALA A CA 1
ATOM 701 C C . ALA A 1 95 ? 1.654 4.982 -5.673 1.00 92.81 95 ALA A C 1
ATOM 703 O O . ALA A 1 95 ? 1.819 4.695 -6.858 1.00 92.81 95 ALA A O 1
ATOM 704 N N . VAL A 1 96 ? 2.016 6.171 -5.175 1.00 93.38 96 VAL A N 1
ATOM 705 C CA . VAL A 1 96 ? 2.659 7.220 -5.985 1.00 93.38 96 VAL A CA 1
ATOM 706 C C . VAL A 1 96 ? 4.008 6.748 -6.525 1.00 93.38 96 VAL A C 1
ATOM 708 O O . VAL A 1 96 ? 4.267 6.889 -7.719 1.00 93.38 96 VAL A O 1
ATOM 711 N N . PHE A 1 97 ? 4.856 6.138 -5.690 1.00 89.62 97 PHE A N 1
ATOM 712 C CA . PHE A 1 97 ? 6.132 5.597 -6.167 1.00 89.62 97 PHE A CA 1
ATOM 713 C C . PHE A 1 97 ? 5.954 4.459 -7.173 1.00 89.62 97 PHE A C 1
ATOM 715 O O . PHE A 1 97 ? 6.694 4.416 -8.154 1.00 89.62 97 PHE A O 1
ATOM 722 N N . CYS A 1 98 ? 4.950 3.595 -6.995 1.00 88.31 98 CYS A N 1
ATOM 723 C CA . CYS A 1 98 ? 4.598 2.587 -7.997 1.00 88.31 98 CYS A CA 1
ATOM 724 C C . CYS A 1 98 ? 4.213 3.246 -9.330 1.00 88.31 98 CYS A C 1
ATOM 726 O O . CYS A 1 98 ? 4.696 2.827 -10.378 1.00 88.31 98 CYS A O 1
ATOM 728 N N . GLY A 1 99 ? 3.403 4.309 -9.297 1.00 86.62 99 GLY A N 1
ATOM 729 C CA . GLY A 1 99 ? 3.019 5.070 -10.489 1.00 86.62 99 GLY A CA 1
ATOM 730 C C . GLY A 1 99 ? 4.212 5.706 -11.206 1.00 86.62 99 GLY A C 1
ATOM 731 O O . GLY A 1 99 ? 4.341 5.570 -12.421 1.00 86.62 99 GLY A O 1
ATOM 732 N N . ILE A 1 100 ? 5.128 6.328 -10.458 1.00 86.50 100 ILE A N 1
ATOM 733 C CA . ILE A 1 100 ? 6.366 6.900 -11.011 1.00 86.50 100 ILE A CA 1
ATOM 734 C C . ILE A 1 100 ? 7.221 5.802 -11.660 1.00 86.50 100 ILE A C 1
ATOM 736 O O . ILE A 1 100 ? 7.679 5.963 -12.789 1.00 86.50 100 ILE A O 1
ATOM 740 N N . HIS A 1 101 ? 7.398 4.663 -10.985 1.00 82.38 101 HIS A N 1
ATOM 741 C CA . HIS A 1 101 ? 8.190 3.548 -11.506 1.00 82.38 101 HIS A CA 1
ATOM 742 C C . HIS A 1 101 ? 7.556 2.918 -12.757 1.00 82.38 101 HIS A C 1
ATOM 744 O O . HIS A 1 101 ? 8.266 2.565 -13.695 1.00 82.38 101 HIS A O 1
ATOM 750 N N . ILE A 1 102 ? 6.226 2.810 -12.813 1.00 83.56 102 ILE A N 1
ATOM 751 C CA . ILE A 1 102 ? 5.507 2.388 -14.023 1.00 83.56 102 ILE A CA 1
ATOM 752 C C . ILE A 1 102 ? 5.748 3.381 -15.165 1.00 83.56 102 ILE A C 1
ATOM 754 O O . ILE A 1 102 ? 6.017 2.953 -16.286 1.00 83.56 102 ILE A O 1
ATOM 758 N N . GLY A 1 103 ? 5.698 4.687 -14.884 1.00 81.75 103 GLY A N 1
ATOM 759 C CA . GLY A 1 103 ? 6.022 5.732 -15.857 1.00 81.75 103 GLY A CA 1
ATOM 760 C C . GLY A 1 103 ? 7.421 5.550 -16.445 1.00 81.75 103 GLY A C 1
ATOM 761 O O . GLY A 1 103 ? 7.568 5.535 -17.663 1.00 81.75 103 GLY A O 1
ATOM 762 N N . HIS A 1 104 ? 8.420 5.294 -15.596 1.00 77.88 104 HIS A N 1
ATOM 763 C CA . HIS A 1 104 ? 9.772 4.972 -16.054 1.00 77.88 104 HIS A CA 1
ATOM 764 C C . HIS A 1 104 ? 9.826 3.682 -16.885 1.00 77.88 104 HIS A C 1
ATOM 766 O O . HIS A 1 104 ? 10.497 3.665 -17.918 1.00 77.88 104 HIS A O 1
ATOM 772 N N . LEU A 1 105 ? 9.076 2.636 -16.504 1.00 76.00 105 LEU A N 1
ATOM 773 C CA . LEU A 1 105 ? 9.003 1.390 -17.278 1.00 76.00 105 LEU A CA 1
ATOM 774 C C . LEU A 1 105 ? 8.518 1.597 -18.710 1.00 76.00 105 LEU A C 1
ATOM 776 O O . LEU A 1 105 ? 9.030 0.962 -19.628 1.00 76.00 105 LEU A O 1
ATOM 780 N N . PHE A 1 106 ? 7.525 2.464 -18.901 1.00 74.88 106 PHE A N 1
ATOM 781 C CA . PHE A 1 106 ? 7.000 2.771 -20.230 1.00 74.88 106 PHE A CA 1
ATOM 782 C C . PHE A 1 106 ? 7.960 3.610 -21.079 1.00 74.88 106 PHE A C 1
ATOM 784 O O . PHE A 1 106 ? 7.817 3.625 -22.297 1.00 74.88 106 PHE A O 1
ATOM 791 N N . THR A 1 107 ? 8.930 4.285 -20.459 1.00 74.56 107 THR A N 1
ATOM 792 C CA . THR A 1 107 ? 9.929 5.103 -21.162 1.00 74.56 107 THR A CA 1
ATOM 793 C C . THR A 1 107 ? 11.228 4.368 -21.487 1.00 74.56 107 THR A C 1
ATOM 795 O O . THR A 1 107 ? 12.081 4.955 -22.143 1.00 74.56 107 THR A O 1
ATOM 798 N N . TYR A 1 108 ? 11.413 3.119 -21.044 1.00 72.31 108 TYR A N 1
ATOM 799 C CA . TYR A 1 108 ? 12.624 2.364 -21.378 1.00 72.31 108 TYR A CA 1
ATOM 800 C C . TYR A 1 108 ? 12.694 2.064 -22.878 1.00 72.31 108 TYR A C 1
ATOM 802 O O . TYR A 1 108 ? 11.726 1.590 -23.471 1.00 72.31 108 TYR A O 1
ATOM 810 N N . ALA A 1 109 ? 13.861 2.317 -23.473 1.00 68.81 109 ALA A N 1
ATOM 811 C CA . ALA A 1 109 ? 14.104 2.105 -24.896 1.00 68.81 109 ALA A CA 1
ATOM 812 C C . ALA A 1 109 ? 14.399 0.629 -25.210 1.00 68.81 109 ALA A C 1
ATOM 814 O O . ALA A 1 109 ? 13.839 0.073 -26.151 1.00 68.81 109 ALA A O 1
ATOM 815 N N . TYR A 1 110 ? 15.265 -0.008 -24.416 1.00 72.94 110 TYR A N 1
ATOM 816 C CA . TYR A 1 110 ? 15.596 -1.433 -24.503 1.00 72.94 110 TYR A CA 1
ATOM 817 C C . TYR A 1 110 ? 16.239 -1.922 -23.195 1.00 72.94 110 TYR A C 1
ATOM 819 O O . TYR A 1 110 ? 16.706 -1.122 -22.378 1.00 72.94 110 TYR A O 1
ATOM 827 N N . CYS A 1 111 ? 16.256 -3.241 -22.997 1.00 77.12 111 CYS A N 1
ATOM 828 C CA . CYS A 1 111 ? 17.017 -3.893 -21.935 1.00 77.12 111 CYS A CA 1
ATOM 829 C C . CYS A 1 111 ? 17.949 -4.936 -22.552 1.00 77.12 111 CYS A C 1
ATOM 831 O O . CYS A 1 111 ? 17.533 -5.681 -23.438 1.00 77.12 111 CYS A O 1
ATOM 833 N N . GLU A 1 112 ? 19.183 -4.993 -22.070 1.00 81.19 112 GLU A N 1
ATOM 834 C CA . GLU A 1 112 ? 20.217 -5.914 -22.531 1.00 81.19 112 GLU A CA 1
ATOM 835 C C . GLU A 1 112 ? 20.578 -6.911 -21.423 1.00 81.19 112 GLU A C 1
ATOM 837 O O . GLU A 1 112 ? 20.545 -6.582 -20.233 1.00 81.19 112 GLU A O 1
ATOM 842 N N . HIS A 1 113 ? 20.889 -8.143 -21.819 1.00 80.94 113 HIS A N 1
ATOM 843 C CA . HIS A 1 113 ? 21.369 -9.175 -20.907 1.00 80.94 113 HIS A CA 1
ATOM 844 C C . HIS A 1 113 ? 22.862 -8.970 -20.627 1.00 80.94 113 HIS A C 1
ATOM 846 O O . HIS A 1 113 ? 23.648 -8.778 -21.551 1.00 80.94 113 HIS A O 1
ATOM 852 N N . VAL A 1 114 ? 23.247 -9.024 -19.356 1.00 82.19 114 VAL A N 1
ATOM 853 C CA . VAL A 1 114 ? 24.635 -8.922 -18.881 1.00 82.19 114 VAL A CA 1
ATOM 854 C C . VAL A 1 114 ? 24.935 -10.098 -17.952 1.00 82.19 114 VAL A C 1
ATOM 856 O O . VAL A 1 114 ? 24.010 -10.642 -17.359 1.00 82.19 114 VAL A O 1
ATOM 859 N N . ASP A 1 115 ? 26.212 -10.462 -17.778 1.00 72.19 115 ASP A N 1
ATOM 860 C CA . ASP A 1 115 ? 26.672 -11.715 -17.134 1.00 72.19 115 ASP A CA 1
ATOM 861 C C . ASP A 1 115 ? 25.980 -12.113 -15.811 1.00 72.19 115 ASP A C 1
ATOM 863 O O . ASP A 1 115 ? 25.968 -13.285 -15.456 1.00 72.19 115 ASP A O 1
ATOM 867 N N . ASN A 1 116 ? 25.412 -11.160 -15.061 1.00 72.88 116 ASN A N 1
ATOM 868 C CA . ASN A 1 116 ? 24.699 -11.410 -13.804 1.00 72.88 116 ASN A CA 1
ATOM 869 C C . ASN A 1 116 ? 23.338 -10.693 -13.704 1.00 72.88 116 ASN A C 1
ATOM 871 O O . ASN A 1 116 ? 22.868 -10.412 -12.595 1.00 72.88 116 ASN A O 1
ATOM 875 N N . GLY A 1 117 ? 22.689 -10.345 -14.815 1.00 78.56 117 GLY A N 1
ATOM 876 C CA . GLY A 1 117 ? 21.405 -9.653 -14.754 1.00 78.56 117 GLY A CA 1
ATOM 877 C C . GLY A 1 117 ? 20.942 -9.006 -16.051 1.00 78.56 117 GLY A C 1
ATOM 878 O O . GLY A 1 117 ? 21.388 -9.326 -17.145 1.00 78.56 117 GLY A O 1
ATOM 879 N N . CYS A 1 118 ? 20.050 -8.033 -15.903 1.00 80.69 118 CYS A N 1
ATOM 880 C CA . CYS A 1 118 ? 19.492 -7.274 -17.015 1.00 80.69 118 CYS A CA 1
ATOM 881 C C . CYS A 1 118 ? 19.687 -5.782 -16.810 1.00 80.69 118 CYS A C 1
ATOM 883 O O . CYS A 1 118 ? 19.308 -5.239 -15.768 1.00 80.69 118 CYS A O 1
ATOM 885 N N . LEU A 1 119 ? 20.259 -5.122 -17.812 1.00 81.38 119 LEU A N 1
ATOM 886 C CA . LEU A 1 119 ? 20.518 -3.690 -17.821 1.00 81.38 119 LEU A CA 1
ATOM 887 C C . LEU A 1 119 ? 19.474 -2.987 -18.693 1.00 81.38 119 LEU A C 1
ATOM 889 O O . LEU A 1 119 ? 19.437 -3.187 -19.902 1.00 81.38 119 LEU A O 1
ATOM 893 N N . CYS A 1 120 ? 18.615 -2.164 -18.093 1.00 78.88 120 CYS A N 1
ATOM 894 C CA . CYS A 1 120 ? 17.586 -1.415 -18.820 1.00 78.88 120 CYS A CA 1
ATOM 895 C C . CYS A 1 120 ? 17.987 0.052 -19.025 1.00 78.88 120 CYS A C 1
ATOM 897 O O . CYS A 1 120 ? 18.372 0.731 -18.066 1.00 78.88 120 CYS A O 1
ATOM 899 N N . HIS A 1 121 ? 17.853 0.543 -20.263 1.00 76.25 121 HIS A N 1
ATOM 900 C CA . HIS A 1 121 ? 18.233 1.895 -20.685 1.00 76.25 121 HIS A CA 1
ATOM 901 C C . HIS A 1 121 ? 17.013 2.819 -20.813 1.00 76.25 121 HIS A C 1
ATOM 903 O O . HIS A 1 121 ? 16.036 2.498 -21.492 1.00 76.25 121 HIS A O 1
ATOM 909 N N . HIS A 1 122 ? 17.070 3.995 -20.173 1.00 69.88 122 HIS A N 1
ATOM 910 C CA . HIS A 1 122 ? 15.998 5.001 -20.230 1.00 69.88 122 HIS A CA 1
ATOM 911 C C . HIS A 1 122 ? 15.935 5.757 -21.568 1.00 69.88 122 HIS A C 1
ATOM 913 O O . HIS A 1 122 ? 14.852 6.138 -21.999 1.00 69.88 122 HIS A O 1
ATOM 919 N N . SER A 1 123 ? 17.055 5.991 -22.246 1.00 64.88 123 SER A N 1
ATOM 920 C CA . SER A 1 123 ? 17.055 6.530 -23.610 1.00 64.88 123 SER A CA 1
ATOM 921 C C . SER A 1 123 ? 18.114 5.822 -24.450 1.00 64.88 123 SER A C 1
ATOM 923 O O . SER A 1 123 ? 18.924 5.058 -23.925 1.00 64.88 123 SER A O 1
ATOM 925 N N . GLN A 1 124 ? 18.076 6.051 -25.762 1.00 57.84 124 GLN A N 1
ATOM 926 C CA . GLN A 1 124 ? 19.053 5.515 -26.709 1.00 57.84 124 GLN A CA 1
ATOM 927 C C . GLN A 1 124 ? 20.449 6.155 -26.544 1.00 57.84 124 GLN A C 1
ATOM 929 O O . GLN A 1 124 ? 21.426 5.637 -27.081 1.00 57.84 124 GLN A O 1
ATOM 934 N N . ASP A 1 125 ? 20.557 7.239 -25.765 1.00 57.78 125 ASP A N 1
ATOM 935 C CA . ASP A 1 125 ? 21.822 7.905 -25.466 1.00 57.78 125 ASP A CA 1
ATOM 936 C C . ASP A 1 125 ? 22.610 7.146 -24.389 1.00 57.78 125 ASP A C 1
ATOM 938 O O . ASP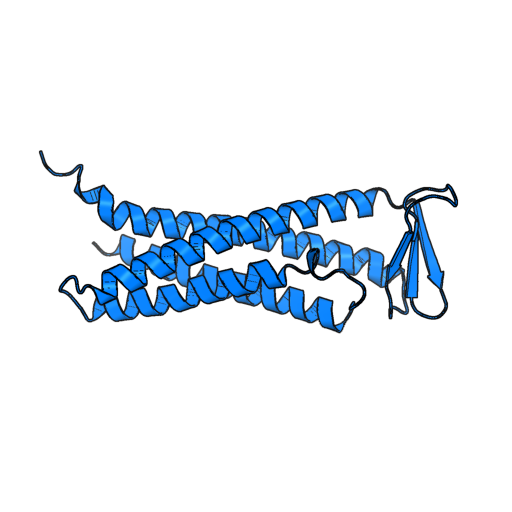 A 1 125 ? 22.085 6.782 -23.336 1.00 57.78 125 ASP A O 1
ATOM 942 N N . GLN A 1 126 ? 23.918 6.978 -24.604 1.00 55.28 126 GLN A N 1
ATOM 943 C CA . GLN A 1 126 ? 24.822 6.272 -23.680 1.00 55.28 126 GLN A CA 1
ATOM 944 C C . GLN A 1 126 ? 24.985 6.953 -22.304 1.00 55.28 126 GLN A C 1
ATOM 946 O O . GLN A 1 126 ? 25.521 6.346 -21.381 1.00 55.28 126 GLN A O 1
ATOM 951 N N . SER A 1 127 ? 24.522 8.198 -22.142 1.00 55.91 127 SER A N 1
ATOM 952 C CA . SER A 1 127 ? 24.525 8.943 -20.873 1.00 55.91 127 SER A CA 1
ATOM 953 C C . SER A 1 127 ? 23.228 8.795 -20.066 1.00 55.91 127 SER A C 1
ATOM 955 O O . SER A 1 127 ? 23.113 9.349 -18.968 1.00 55.91 127 SER A O 1
ATOM 957 N N . ALA A 1 128 ? 22.237 8.071 -20.592 1.00 60.78 128 ALA A N 1
ATOM 958 C CA . ALA A 1 128 ? 20.952 7.896 -19.936 1.00 60.78 128 ALA A CA 1
ATOM 959 C C . ALA A 1 128 ? 21.055 7.003 -18.696 1.00 60.78 128 ALA A C 1
ATOM 961 O O . ALA A 1 128 ? 21.842 6.062 -18.625 1.00 60.78 128 ALA A O 1
ATOM 962 N N . ARG A 1 129 ? 20.206 7.282 -17.704 1.00 67.00 129 ARG A N 1
ATOM 963 C CA . ARG A 1 129 ? 20.146 6.523 -16.452 1.00 67.00 129 ARG A CA 1
ATOM 964 C C . ARG A 1 129 ? 19.821 5.052 -16.735 1.00 67.00 129 ARG A C 1
ATOM 966 O O . ARG A 1 129 ? 18.757 4.754 -17.278 1.00 67.00 129 ARG A O 1
ATOM 973 N N . THR A 1 130 ? 20.713 4.154 -16.328 1.00 70.25 130 THR A N 1
ATOM 974 C CA . THR A 1 130 ? 20.542 2.703 -16.449 1.00 70.25 130 THR A CA 1
ATOM 975 C C . THR A 1 130 ? 20.116 2.075 -15.123 1.00 70.25 130 THR A C 1
ATOM 977 O O . THR A 1 130 ? 20.409 2.596 -14.042 1.00 70.25 130 THR A O 1
ATOM 980 N N . PHE A 1 131 ? 19.396 0.956 -15.203 1.00 73.94 131 PHE A N 1
ATOM 981 C CA . PHE A 1 131 ? 18.981 0.167 -14.042 1.00 73.94 131 PHE A CA 1
ATOM 982 C C . PHE A 1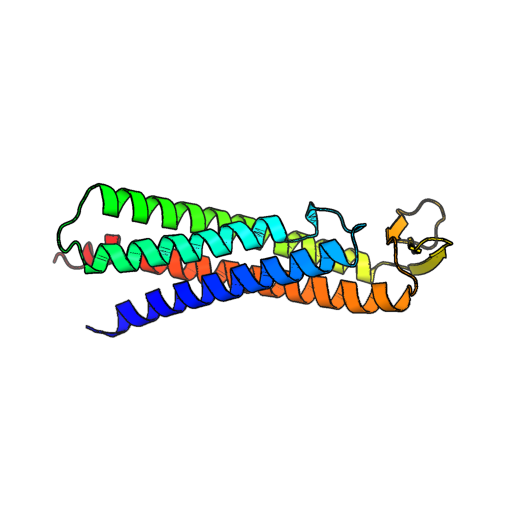 131 ? 19.407 -1.287 -14.226 1.00 73.94 131 PHE A C 1
ATOM 984 O O . PHE A 1 131 ? 19.024 -1.920 -15.207 1.00 73.94 131 PHE A O 1
ATOM 991 N N . LEU A 1 132 ? 20.199 -1.796 -13.280 1.00 76.75 132 LEU A N 1
ATOM 992 C CA . LEU A 1 132 ? 20.666 -3.180 -13.259 1.00 76.75 132 LEU A CA 1
ATOM 993 C C . LEU A 1 132 ? 19.753 -4.027 -12.365 1.00 76.75 132 LEU A C 1
ATOM 995 O O . LEU A 1 132 ? 19.666 -3.792 -11.158 1.00 76.75 132 LEU A O 1
ATOM 999 N N . TYR A 1 133 ? 19.115 -5.035 -12.951 1.00 75.38 133 TYR A N 1
ATOM 1000 C CA . TYR A 1 133 ? 18.315 -6.038 -12.254 1.00 75.38 133 TYR A CA 1
ATOM 1001 C C . TYR A 1 133 ? 19.126 -7.332 -12.118 1.00 75.38 133 TYR A C 1
ATOM 1003 O O . TYR A 1 133 ? 19.339 -8.025 -13.106 1.00 75.38 133 TYR A O 1
ATOM 1011 N N . SER A 1 134 ? 19.582 -7.651 -10.904 1.00 75.94 134 SER A N 1
ATOM 1012 C CA . SER A 1 134 ? 20.421 -8.821 -10.598 1.00 75.94 134 SER A CA 1
ATOM 1013 C C . SER A 1 134 ? 19.965 -9.510 -9.297 1.00 75.94 134 SER A C 1
ATOM 1015 O O . SER A 1 134 ? 19.544 -8.801 -8.371 1.00 75.94 134 SER A O 1
ATOM 1017 N N . PRO A 1 135 ? 20.040 -10.852 -9.183 1.00 72.31 135 PRO A N 1
ATOM 1018 C CA . PRO A 1 135 ? 20.372 -11.823 -10.229 1.00 72.31 135 PRO A CA 1
ATOM 1019 C C . PRO A 1 135 ? 19.113 -12.202 -11.024 1.00 72.31 135 PRO A C 1
ATOM 1021 O O . PRO A 1 135 ? 18.152 -12.710 -10.451 1.00 72.31 135 PRO A O 1
ATOM 1024 N N . VAL A 1 136 ? 19.087 -11.937 -12.332 1.00 71.88 136 VAL A N 1
ATOM 1025 C CA . VAL A 1 136 ? 17.977 -12.368 -13.198 1.00 71.88 136 VAL A CA 1
ATOM 1026 C C . VAL A 1 136 ? 18.532 -12.925 -14.504 1.00 71.88 136 VAL A C 1
ATOM 1028 O O . VAL A 1 136 ? 19.264 -12.224 -15.192 1.00 71.88 136 VAL A O 1
ATOM 1031 N N . GLU A 1 137 ? 18.182 -14.169 -14.832 1.00 70.31 137 GLU A N 1
ATOM 1032 C CA . GLU A 1 137 ? 18.653 -14.857 -16.044 1.00 70.31 137 GLU A CA 1
ATOM 1033 C C . GLU A 1 137 ? 17.912 -14.364 -17.302 1.00 70.31 137 GLU A C 1
ATOM 1035 O O . GLU A 1 137 ? 18.535 -14.095 -18.324 1.00 70.31 137 GLU A O 1
ATOM 1040 N N . ASP A 1 138 ? 16.598 -14.126 -17.208 1.00 75.50 138 ASP A N 1
ATOM 1041 C CA . ASP A 1 138 ? 15.766 -13.701 -18.341 1.00 75.50 138 ASP A CA 1
ATOM 1042 C C . ASP A 1 138 ? 15.299 -12.238 -18.238 1.00 75.50 138 ASP A C 1
ATOM 1044 O O . ASP A 1 138 ? 14.452 -11.879 -17.414 1.00 75.50 138 ASP A O 1
ATOM 1048 N N . CYS A 1 139 ? 15.737 -11.372 -19.157 1.00 73.81 139 CYS A N 1
ATOM 1049 C CA . CYS A 1 139 ? 15.290 -9.967 -19.182 1.00 73.81 139 CYS A CA 1
ATOM 1050 C C . CYS A 1 139 ? 13.814 -9.805 -19.550 1.00 73.81 139 CYS A C 1
ATOM 1052 O O . CYS A 1 139 ? 13.154 -8.860 -19.110 1.00 73.81 139 CYS A O 1
ATOM 1054 N N . HIS A 1 140 ? 13.261 -10.759 -20.299 1.00 74.00 140 HIS A N 1
ATOM 1055 C CA . HIS A 1 140 ? 11.833 -10.791 -20.596 1.00 74.00 140 HIS A CA 1
ATOM 1056 C C . HIS A 1 140 ? 10.996 -11.080 -19.336 1.00 74.00 140 HIS A C 1
ATOM 1058 O O . HIS A 1 140 ? 9.914 -10.513 -19.158 1.00 74.00 140 HIS A O 1
ATOM 1064 N N . PHE A 1 141 ? 11.531 -11.889 -18.410 1.00 70.94 141 PHE A N 1
ATOM 1065 C CA . PHE A 1 141 ? 10.919 -12.134 -17.106 1.00 70.94 141 PHE A CA 1
ATOM 1066 C C . PHE A 1 141 ? 10.864 -10.845 -16.277 1.00 70.94 141 PHE A C 1
ATOM 1068 O O . PHE A 1 141 ? 9.813 -10.541 -15.715 1.00 70.94 141 PHE A O 1
ATOM 1075 N N . VAL A 1 142 ? 11.934 -10.036 -16.276 1.00 68.19 142 VAL A N 1
ATOM 1076 C CA . VAL A 1 142 ? 11.956 -8.718 -15.607 1.00 68.19 142 VAL A CA 1
ATOM 1077 C C . VAL A 1 142 ? 10.850 -7.815 -16.147 1.00 68.19 142 VAL A C 1
ATOM 1079 O O . VAL A 1 142 ? 10.068 -7.272 -15.367 1.00 68.19 142 VAL A O 1
ATOM 1082 N N . TYR A 1 143 ? 10.736 -7.686 -17.471 1.00 69.62 143 TYR A N 1
ATOM 1083 C CA . TYR A 1 143 ? 9.788 -6.755 -18.085 1.00 69.62 143 TYR A CA 1
ATOM 1084 C C . TYR A 1 143 ? 8.327 -7.082 -17.744 1.00 69.62 143 TYR A C 1
ATOM 1086 O O . TYR A 1 143 ? 7.541 -6.184 -17.431 1.00 69.62 143 TYR A O 1
ATOM 1094 N N . LEU A 1 144 ? 7.959 -8.366 -17.759 1.00 77.62 144 LEU A N 1
ATOM 1095 C CA . LEU A 1 144 ? 6.582 -8.785 -17.505 1.00 77.62 144 LEU A CA 1
ATOM 1096 C C . LEU A 1 144 ? 6.270 -8.893 -16.004 1.00 77.62 144 LEU A C 1
ATOM 1098 O O . LEU A 1 144 ? 5.285 -8.308 -15.543 1.00 77.62 144 LEU A O 1
ATOM 1102 N N . HIS A 1 145 ? 7.101 -9.592 -15.221 1.00 80.75 145 HIS A N 1
ATOM 1103 C CA . HIS A 1 145 ? 6.809 -9.833 -13.803 1.00 80.75 145 HIS A CA 1
ATOM 1104 C C . HIS A 1 145 ? 6.924 -8.571 -12.958 1.00 80.75 145 HIS A C 1
ATOM 1106 O O . HIS A 1 145 ? 6.036 -8.315 -12.143 1.00 80.75 145 HIS A O 1
ATOM 1112 N N . VAL A 1 146 ? 7.966 -7.754 -13.154 1.00 79.25 146 VAL A N 1
ATOM 1113 C CA . VAL A 1 146 ? 8.137 -6.520 -12.368 1.00 79.25 146 VAL A CA 1
ATOM 1114 C C . VAL A 1 146 ? 6.986 -5.560 -12.645 1.00 79.25 146 VAL A C 1
ATOM 1116 O O . VAL A 1 146 ? 6.435 -4.968 -11.719 1.00 79.25 146 VAL A O 1
ATOM 1119 N N . LYS A 1 147 ? 6.548 -5.457 -13.903 1.00 82.44 147 LYS A N 1
ATOM 1120 C CA . LYS A 1 147 ? 5.413 -4.609 -14.276 1.00 82.44 147 LYS A CA 1
ATOM 1121 C C . LYS A 1 147 ? 4.118 -5.054 -13.600 1.00 82.44 147 LYS A C 1
ATOM 1123 O O . LYS A 1 147 ? 3.458 -4.233 -12.963 1.00 82.44 147 LYS A O 1
ATOM 1128 N N . ILE A 1 148 ? 3.773 -6.341 -13.695 1.00 86.06 148 ILE A N 1
ATOM 1129 C CA . ILE A 1 148 ? 2.577 -6.901 -13.043 1.00 86.06 148 ILE A CA 1
ATOM 1130 C C . ILE A 1 148 ? 2.649 -6.675 -11.533 1.00 86.06 148 ILE A C 1
ATOM 1132 O O . ILE A 1 148 ? 1.678 -6.229 -10.923 1.00 86.06 148 ILE A O 1
ATOM 1136 N N . PHE A 1 149 ? 3.813 -6.922 -10.941 1.00 86.44 149 PHE A N 1
ATOM 1137 C CA . PHE A 1 149 ? 4.031 -6.772 -9.514 1.00 86.44 149 PHE A CA 1
ATOM 1138 C C . PHE A 1 149 ? 3.811 -5.343 -9.019 1.00 86.44 149 PHE A C 1
ATOM 1140 O O . PHE A 1 149 ? 3.135 -5.135 -8.009 1.00 86.44 149 PHE A O 1
ATOM 1147 N N . ILE A 1 150 ? 4.368 -4.353 -9.717 1.00 85.56 150 ILE A N 1
ATOM 1148 C CA . ILE A 1 150 ? 4.254 -2.946 -9.323 1.00 85.56 150 ILE A CA 1
ATOM 1149 C C . ILE A 1 150 ? 2.814 -2.459 -9.502 1.00 85.56 150 ILE A C 1
ATOM 1151 O O . ILE A 1 150 ? 2.295 -1.768 -8.625 1.00 85.56 150 ILE A O 1
ATOM 1155 N N . ILE A 1 151 ? 2.136 -2.865 -10.582 1.00 89.38 151 ILE A N 1
ATOM 1156 C CA . ILE A 1 151 ? 0.717 -2.544 -10.800 1.00 89.38 151 ILE A CA 1
ATOM 1157 C C . ILE A 1 151 ? -0.146 -3.161 -9.696 1.00 89.38 151 ILE A C 1
ATOM 1159 O O . ILE A 1 151 ? -0.965 -2.464 -9.091 1.00 89.38 151 ILE A O 1
ATOM 1163 N N . ALA A 1 152 ? 0.047 -4.448 -9.404 1.00 91.25 152 ALA A N 1
ATOM 1164 C CA . ALA A 1 152 ? -0.688 -5.144 -8.356 1.00 91.25 152 ALA A CA 1
ATOM 1165 C C . ALA A 1 152 ? -0.442 -4.494 -6.990 1.00 91.25 152 ALA A C 1
ATOM 1167 O O . ALA A 1 152 ? -1.393 -4.156 -6.288 1.00 91.25 152 ALA A O 1
ATOM 1168 N N . SER A 1 153 ? 0.819 -4.237 -6.640 1.00 91.12 153 SER A N 1
ATOM 1169 C CA . SER A 1 153 ? 1.182 -3.640 -5.354 1.00 91.12 153 SER A CA 1
ATOM 1170 C C . SER A 1 153 ? 0.641 -2.218 -5.199 1.00 91.12 153 SER A C 1
ATOM 1172 O O . SER A 1 153 ? 0.054 -1.899 -4.166 1.00 91.12 153 SER A O 1
ATOM 1174 N N . GLY A 1 154 ? 0.759 -1.381 -6.234 1.00 91.75 154 GLY A N 1
ATOM 1175 C CA . GLY A 1 154 ? 0.198 -0.030 -6.236 1.00 91.75 154 GLY A CA 1
ATOM 1176 C C . GLY A 1 154 ? -1.324 -0.040 -6.080 1.00 91.75 154 GLY A C 1
ATOM 1177 O O . GLY A 1 154 ? -1.864 0.703 -5.260 1.00 91.75 154 GLY A O 1
ATOM 1178 N N . SER A 1 155 ? -2.010 -0.942 -6.789 1.00 94.69 155 SER A N 1
ATOM 1179 C CA . SER A 1 155 ? -3.467 -1.113 -6.690 1.00 94.69 155 SER A CA 1
ATOM 1180 C C . SER A 1 155 ? -3.883 -1.552 -5.286 1.00 94.69 155 SER A C 1
ATOM 1182 O O . SER A 1 155 ? -4.793 -0.971 -4.695 1.00 94.69 155 SER A O 1
ATOM 1184 N N . LEU A 1 156 ? -3.178 -2.529 -4.710 1.00 95.31 156 LEU A N 1
ATOM 1185 C CA . LEU A 1 156 ? -3.417 -2.998 -3.346 1.00 95.31 156 LEU A CA 1
ATOM 1186 C C . LEU A 1 156 ? -3.198 -1.893 -2.310 1.00 95.31 156 LEU A C 1
ATOM 1188 O O . LEU A 1 156 ? -3.991 -1.779 -1.379 1.00 95.31 156 LEU A O 1
ATOM 1192 N N . CYS A 1 157 ? -2.177 -1.049 -2.478 1.00 95.38 157 CYS A N 1
ATOM 1193 C CA . CYS A 1 157 ? -1.952 0.105 -1.612 1.00 95.38 157 CYS A CA 1
ATOM 1194 C C . CYS A 1 157 ? -3.087 1.141 -1.712 1.00 95.38 157 CYS A C 1
ATOM 1196 O O . CYS A 1 157 ? -3.520 1.664 -0.685 1.00 95.38 157 CYS A O 1
ATOM 1198 N N . VAL A 1 158 ? -3.619 1.414 -2.908 1.00 96.56 158 VAL A N 1
ATOM 1199 C CA . VAL A 1 158 ? -4.790 2.297 -3.069 1.00 96.56 158 VAL A CA 1
ATOM 1200 C C . VAL A 1 158 ? -6.015 1.711 -2.367 1.00 96.56 158 VAL A C 1
ATOM 1202 O O . VAL A 1 158 ? -6.670 2.403 -1.591 1.00 96.56 158 VAL A O 1
ATOM 1205 N N . VAL A 1 159 ? -6.307 0.425 -2.569 1.00 97.56 159 VAL A N 1
ATOM 1206 C CA . VAL A 1 159 ? -7.437 -0.228 -1.890 1.00 97.56 159 VAL A CA 1
ATOM 1207 C C . VAL A 1 159 ? -7.222 -0.234 -0.371 1.00 97.56 159 VAL A C 1
ATOM 1209 O O . VAL A 1 159 ? -8.132 0.103 0.385 1.00 97.56 159 VAL A O 1
ATOM 1212 N N . GLY A 1 160 ? -6.008 -0.540 0.091 1.00 96.06 160 GLY A N 1
ATOM 1213 C CA . GLY A 1 160 ? -5.641 -0.530 1.507 1.00 96.06 160 GLY A CA 1
ATOM 1214 C C . GLY A 1 160 ? -5.820 0.838 2.165 1.00 96.06 160 GLY A C 1
ATOM 1215 O O . GLY A 1 160 ? -6.344 0.912 3.279 1.00 96.06 160 GLY A O 1
ATOM 1216 N N . SER A 1 161 ? -5.461 1.923 1.473 1.00 96.62 161 SER A N 1
ATOM 1217 C CA . SER A 1 161 ? -5.648 3.284 1.986 1.00 96.62 161 SER A CA 1
ATOM 1218 C C . SER A 1 161 ? -7.131 3.656 2.090 1.00 96.62 161 SER A C 1
ATOM 1220 O O . SER A 1 161 ? -7.546 4.194 3.117 1.00 96.62 161 SER A O 1
ATOM 1222 N N . LEU A 1 162 ? -7.954 3.289 1.102 1.00 97.38 162 LEU A N 1
ATOM 1223 C CA . LEU A 1 162 ? -9.406 3.508 1.128 1.00 97.38 162 LEU A CA 1
ATOM 1224 C C . LEU A 1 162 ? -10.085 2.745 2.272 1.00 97.38 162 LEU A C 1
ATOM 1226 O O . LEU A 1 162 ? -10.951 3.291 2.964 1.00 97.38 162 LEU A O 1
ATOM 1230 N N . VAL A 1 163 ? -9.678 1.497 2.508 1.00 96.50 163 VAL A N 1
ATOM 1231 C CA . VAL A 1 163 ? -10.198 0.666 3.604 1.00 96.50 163 VAL A CA 1
ATOM 1232 C C . VAL A 1 163 ? -9.807 1.246 4.961 1.00 96.50 163 VAL A C 1
ATOM 1234 O O . VAL A 1 163 ? -10.677 1.433 5.816 1.00 96.50 163 VAL A O 1
ATOM 1237 N N . ALA A 1 164 ? -8.532 1.600 5.152 1.00 94.94 164 ALA A N 1
ATOM 1238 C CA . ALA A 1 164 ? -8.060 2.214 6.392 1.00 94.94 164 ALA A CA 1
ATOM 1239 C C . ALA A 1 164 ? -8.731 3.577 6.649 1.00 94.94 164 ALA A C 1
ATOM 1241 O O . ALA A 1 164 ? -9.125 3.872 7.778 1.00 94.94 164 ALA A O 1
ATOM 1242 N N . PHE A 1 165 ? -8.939 4.385 5.607 1.00 95.69 165 PHE A N 1
ATOM 1243 C CA . PHE A 1 165 ? -9.655 5.658 5.704 1.00 95.69 165 PHE A CA 1
ATOM 1244 C C . PHE A 1 165 ? -11.118 5.462 6.115 1.00 95.69 165 PHE A C 1
ATOM 1246 O O . PHE A 1 165 ? -11.598 6.108 7.050 1.00 95.69 165 PHE A O 1
ATOM 1253 N N . SER A 1 166 ? -11.804 4.504 5.487 1.00 93.94 166 SER A N 1
ATOM 1254 C CA . SER A 1 166 ? -13.182 4.139 5.836 1.00 93.94 166 SER A CA 1
ATOM 1255 C C . SER A 1 166 ? -13.284 3.690 7.296 1.00 93.94 166 SER A C 1
ATOM 1257 O O . SER A 1 166 ? -14.181 4.113 8.029 1.00 93.94 166 SER A O 1
ATOM 1259 N N . PHE A 1 167 ? -12.329 2.880 7.757 1.00 91.75 167 PHE A N 1
ATOM 1260 C CA . PHE A 1 167 ? -12.258 2.430 9.144 1.00 91.75 167 PHE A CA 1
ATOM 1261 C C . PHE A 1 167 ? -12.111 3.596 10.134 1.00 91.75 167 PHE A C 1
ATOM 1263 O O . PHE A 1 167 ? -12.868 3.674 11.109 1.00 91.75 167 PHE A O 1
ATOM 1270 N N . VAL A 1 168 ? -11.210 4.544 9.855 1.00 91.94 168 VAL A N 1
ATOM 1271 C CA . VAL A 1 168 ? -11.038 5.757 10.672 1.00 91.94 168 VAL A CA 1
ATOM 1272 C C . VAL A 1 168 ? -12.340 6.5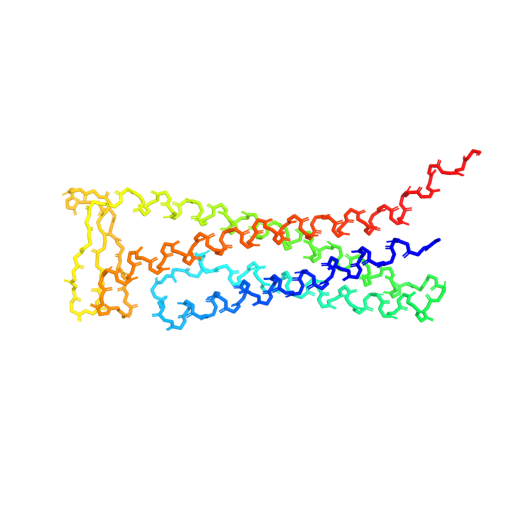63 10.722 1.00 91.94 168 VAL A C 1
ATOM 1274 O O . VAL A 1 168 ? -12.794 6.902 11.817 1.00 91.94 168 VAL A O 1
ATOM 1277 N N . ILE A 1 169 ? -13.017 6.784 9.590 1.00 90.31 169 ILE A N 1
ATOM 1278 C CA . ILE A 1 169 ? -14.323 7.470 9.569 1.00 90.31 169 ILE A CA 1
ATOM 1279 C C . ILE A 1 169 ? -15.332 6.762 10.478 1.00 90.31 169 ILE A C 1
ATOM 1281 O O . ILE A 1 169 ? -16.009 7.412 11.278 1.00 90.31 169 ILE A O 1
ATOM 1285 N N . HIS A 1 170 ? -15.426 5.432 10.418 1.00 87.38 170 HIS A N 1
ATOM 1286 C CA . HIS A 1 170 ? -16.350 4.675 11.265 1.00 87.38 170 HIS A CA 1
ATOM 1287 C C . HIS A 1 170 ? -16.008 4.757 12.762 1.00 87.38 170 HIS A C 1
ATOM 1289 O O . HIS A 1 170 ? -16.925 4.795 13.596 1.00 87.38 170 HIS A O 1
ATOM 1295 N N . ILE A 1 171 ? -14.720 4.808 13.120 1.00 84.00 171 ILE A N 1
ATOM 1296 C CA . ILE A 1 171 ? -14.265 5.033 14.500 1.00 84.00 171 ILE A CA 1
ATOM 1297 C C . ILE A 1 171 ? -14.680 6.419 14.999 1.00 84.00 171 ILE A C 1
ATOM 1299 O O . ILE A 1 171 ? -15.149 6.527 16.142 1.00 84.00 171 ILE A O 1
ATOM 1303 N N . TRP A 1 172 ? -14.488 7.450 14.174 1.00 82.31 172 TRP A N 1
ATOM 1304 C CA . TRP A 1 172 ? -14.749 8.852 14.511 1.00 82.31 172 TRP A CA 1
ATOM 1305 C C . TRP A 1 172 ? -16.244 9.157 14.551 1.00 82.31 172 TRP A C 1
ATOM 1307 O O . TRP A 1 172 ? -16.728 9.734 15.526 1.00 82.31 172 TRP A O 1
ATOM 1317 N N . LYS A 1 173 ? -17.015 8.660 13.577 1.00 82.12 173 LYS A N 1
ATOM 1318 C CA . LYS A 1 173 ? -18.482 8.747 13.579 1.00 82.12 173 LYS A CA 1
ATOM 1319 C C . LYS A 1 173 ? -19.083 8.132 14.845 1.00 82.12 173 LYS A C 1
ATOM 1321 O O . LYS A 1 173 ? -20.067 8.642 15.359 1.00 82.12 173 LYS A O 1
ATOM 1326 N N . SER A 1 174 ? -18.453 7.100 15.412 1.00 71.75 174 SER A N 1
ATOM 1327 C CA . SER A 1 174 ? -18.848 6.541 16.713 1.00 71.75 174 SER A CA 1
ATOM 1328 C C . SER A 1 174 ? -18.778 7.523 17.885 1.00 71.75 174 SER A C 1
ATOM 1330 O O . SER A 1 174 ? -19.444 7.284 18.884 1.00 71.75 174 SER A O 1
ATOM 1332 N N . ARG A 1 175 ? -17.896 8.530 17.825 1.00 67.12 175 ARG A N 1
ATOM 1333 C CA . ARG A 1 175 ? -17.667 9.510 18.901 1.00 67.12 175 ARG A CA 1
ATOM 1334 C C . ARG A 1 175 ? -18.479 10.779 18.693 1.00 67.12 175 ARG A C 1
ATOM 1336 O O . ARG A 1 175 ? -19.061 11.269 19.649 1.00 67.12 175 ARG A O 1
ATOM 1343 N N . TYR A 1 176 ? -18.521 11.282 17.461 1.00 65.06 176 TYR A N 1
ATOM 1344 C CA . TYR A 1 176 ? -19.145 12.572 17.145 1.00 65.06 176 TYR A CA 1
ATOM 1345 C C . TYR A 1 176 ? -20.567 12.445 16.586 1.00 65.06 176 TYR A C 1
ATOM 1347 O O . TYR A 1 176 ? -21.334 13.397 16.651 1.00 65.06 176 TYR A O 1
ATOM 1355 N N . GLY A 1 177 ? -20.958 11.268 16.086 1.00 56.06 177 GLY A N 1
ATOM 1356 C CA . GLY A 1 177 ? -22.283 11.044 15.499 1.00 56.06 177 GLY A CA 1
ATOM 1357 C C . GLY A 1 177 ? -23.447 11.142 16.489 1.00 56.06 177 GLY A C 1
ATOM 1358 O O . GLY A 1 177 ? -24.562 11.398 16.060 1.00 56.06 177 GLY A O 1
ATOM 1359 N N . ASN A 1 178 ? -23.191 11.004 17.795 1.00 51.88 178 ASN A N 1
ATOM 1360 C CA . ASN A 1 178 ? -24.203 11.196 18.841 1.00 51.88 178 ASN A CA 1
ATOM 1361 C C . ASN A 1 178 ? -24.268 12.639 19.373 1.00 51.88 178 ASN A C 1
ATOM 1363 O O . ASN A 1 178 ? -25.166 12.945 20.147 1.00 51.88 178 ASN A O 1
ATOM 1367 N N . ILE A 1 179 ? -23.357 13.535 18.970 1.00 50.62 179 ILE A N 1
ATOM 1368 C CA . ILE A 1 179 ? -23.375 14.941 19.422 1.00 50.62 179 ILE A CA 1
ATOM 1369 C C . ILE A 1 179 ? -24.423 15.759 18.636 1.00 50.62 179 ILE A C 1
ATOM 1371 O O . ILE A 1 179 ? -24.877 16.791 19.106 1.00 50.62 179 ILE A O 1
ATOM 1375 N N . ALA A 1 180 ? -24.889 15.258 17.485 1.00 47.12 180 ALA A N 1
ATOM 1376 C CA . ALA A 1 180 ? -25.968 15.865 16.695 1.00 47.12 180 ALA A CA 1
ATOM 1377 C C . ALA A 1 180 ? -27.386 15.361 17.056 1.00 47.12 180 ALA A C 1
ATOM 1379 O O . ALA A 1 180 ? -28.341 15.718 16.376 1.00 47.12 180 ALA A O 1
ATOM 1380 N N . GLY A 1 181 ? -27.532 14.517 18.087 1.00 41.97 181 GLY A N 1
ATOM 1381 C CA . GLY A 1 181 ? -28.823 13.983 18.555 1.00 41.97 181 GLY A CA 1
ATOM 1382 C C . GLY A 1 181 ? -29.324 14.598 19.866 1.00 41.97 181 GLY A C 1
ATOM 1383 O O . GLY A 1 181 ? -30.202 14.025 20.499 1.00 41.97 181 GLY A O 1
ATOM 1384 N N . GLY A 1 182 ? -28.725 15.707 20.307 1.00 37.03 182 GLY A N 1
ATOM 1385 C CA . GLY A 1 182 ? -29.168 16.483 21.463 1.00 37.03 182 GLY A CA 1
ATOM 1386 C C . GLY A 1 182 ? -29.996 17.688 21.030 1.00 37.03 182 GLY A C 1
ATOM 1387 O O . GLY A 1 182 ? -29.521 18.815 21.153 1.00 37.03 182 GLY A O 1
ATOM 1388 N N . VAL A 1 183 ? -31.190 17.434 20.492 1.00 35.75 183 VAL A N 1
ATOM 138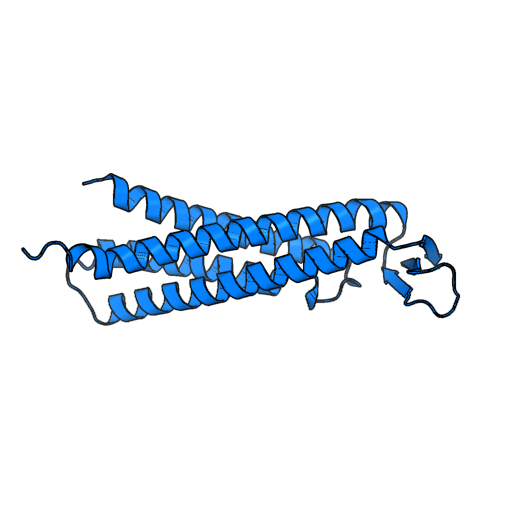9 C CA . VAL A 1 183 ? -32.314 18.383 20.452 1.00 35.75 183 VAL A CA 1
ATOM 1390 C C . VAL A 1 183 ? -33.588 17.607 20.736 1.00 35.75 183 VAL A C 1
ATOM 1392 O O . VAL A 1 183 ? -33.758 16.544 20.096 1.00 35.75 183 VAL A O 1
#

pLDDT: mean 80.58, std 14.13, range [33.78, 97.56]

Sequence (183 aa):
MSSCCGVRVFLIILQILLGALITGVSAYVHIIIPAIRMREKPLWAGVPLLLAGLSSVFFCVKGKKDEEVSLSLVVVKTACSILSAISIFLCVTAAVFCGIHIGHLFTYAYCEHVDNGCLCHHSQDQSARTFLYSPVEDCHFVYLHVKIFIIASGSLCVVGSLVAFSFVIHIWKSRYGNIAGGV